Protein AF-B4FP63-F1 (afdb_monomer)

pLDDT: mean 91.91, std 10.59, range [50.41, 98.5]

Structure (mmCIF, N/CA/C/O backbone):
data_AF-B4FP63-F1
#
_entry.id   AF-B4FP63-F1
#
loop_
_atom_site.group_PDB
_atom_site.id
_atom_site.type_symbol
_atom_site.label_atom_id
_atom_site.label_alt_id
_atom_site.label_comp_id
_atom_site.label_asym_id
_atom_site.label_entity_id
_atom_site.label_seq_id
_atom_site.pdbx_PDB_ins_code
_atom_site.Cartn_x
_atom_site.Cartn_y
_atom_site.Cartn_z
_atom_site.occupancy
_atom_site.B_iso_or_equiv
_atom_site.auth_seq_id
_atom_site.auth_comp_id
_atom_site.auth_asym_id
_atom_site.auth_atom_id
_atom_site.pdbx_PDB_model_num
ATOM 1 N N . MET A 1 1 ? 7.362 -8.160 -23.995 1.00 53.78 1 MET A N 1
ATOM 2 C CA . MET A 1 1 ? 6.063 -7.884 -23.344 1.00 53.78 1 MET A CA 1
ATOM 3 C C . MET A 1 1 ? 6.170 -8.340 -21.902 1.00 53.78 1 MET A C 1
ATOM 5 O O . MET A 1 1 ? 6.398 -9.521 -21.686 1.00 53.78 1 MET A O 1
ATOM 9 N N . TYR A 1 2 ? 6.109 -7.427 -20.934 1.00 65.88 2 TYR A N 1
ATOM 10 C CA . TYR A 1 2 ? 6.047 -7.814 -19.523 1.00 65.88 2 TYR A CA 1
ATOM 11 C C . TYR A 1 2 ? 4.627 -8.307 -19.221 1.00 65.88 2 TYR A C 1
ATOM 13 O O . TYR A 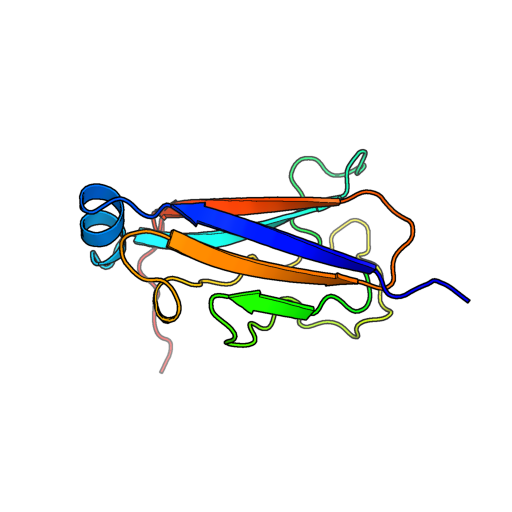1 2 ? 3.662 -7.673 -19.645 1.00 65.88 2 TYR A O 1
ATOM 21 N N . GLN A 1 3 ? 4.492 -9.450 -18.550 1.00 82.06 3 GLN A N 1
ATOM 22 C CA . GLN A 1 3 ? 3.185 -9.983 -18.166 1.00 82.06 3 GLN A CA 1
ATOM 23 C C . GLN A 1 3 ? 2.616 -9.186 -16.988 1.00 82.06 3 GLN A C 1
ATOM 25 O O . GLN A 1 3 ? 3.331 -8.888 -16.029 1.00 82.06 3 GLN A O 1
ATOM 30 N N . CYS A 1 4 ? 1.323 -8.863 -17.050 1.00 90.69 4 CYS A N 1
ATOM 31 C CA . CYS A 1 4 ? 0.605 -8.347 -15.892 1.00 90.69 4 CYS A CA 1
ATOM 32 C C . CYS A 1 4 ? 0.499 -9.458 -14.846 1.00 90.69 4 CYS A C 1
ATOM 34 O O . CYS A 1 4 ? -0.034 -10.531 -15.126 1.00 90.69 4 CYS A O 1
ATOM 36 N N . THR A 1 5 ? 1.044 -9.212 -13.657 1.00 93.75 5 THR A N 1
ATOM 37 C CA . THR A 1 5 ? 0.991 -10.146 -12.530 1.00 93.75 5 THR A CA 1
ATOM 38 C C . THR A 1 5 ? 0.078 -9.574 -11.461 1.00 93.75 5 THR A C 1
ATOM 40 O O . THR A 1 5 ? 0.206 -8.400 -11.116 1.00 93.75 5 THR A O 1
ATOM 43 N N . VAL A 1 6 ? -0.801 -10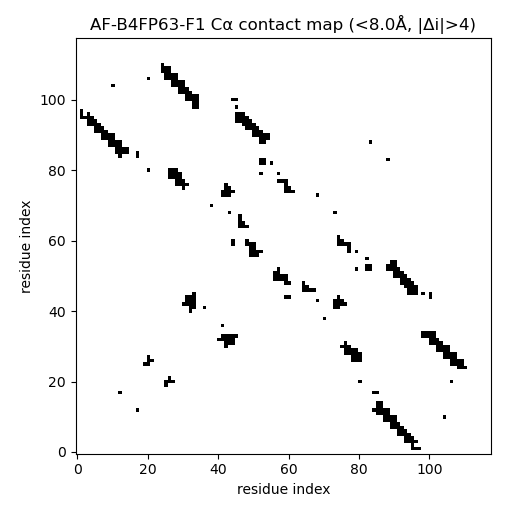.406 -10.905 1.00 96.06 6 VAL A N 1
ATOM 44 C CA . VAL A 1 6 ? -1.684 -10.029 -9.797 1.00 96.06 6 VAL A CA 1
ATOM 45 C C . VAL A 1 6 ? -1.358 -10.888 -8.585 1.00 96.06 6 VAL A C 1
ATOM 47 O O . VAL A 1 6 ? -1.282 -12.111 -8.684 1.00 96.06 6 VAL A O 1
ATOM 50 N N . VAL A 1 7 ? -1.161 -10.244 -7.438 1.00 95.94 7 VAL A N 1
ATOM 51 C CA . VAL A 1 7 ? -0.988 -10.917 -6.148 1.00 95.94 7 VAL A CA 1
ATOM 52 C C . VAL A 1 7 ? -2.221 -10.653 -5.301 1.00 95.94 7 VAL A C 1
ATOM 54 O O . VAL A 1 7 ? -2.637 -9.504 -5.161 1.00 95.94 7 VAL A O 1
ATOM 57 N N . HIS A 1 8 ? -2.784 -11.710 -4.719 1.00 97.12 8 HIS A N 1
ATOM 58 C CA . HIS A 1 8 ? -3.908 -11.639 -3.789 1.00 97.12 8 HIS A CA 1
ATOM 59 C C . HIS A 1 8 ? -3.449 -12.061 -2.401 1.00 97.12 8 HIS A C 1
ATOM 61 O O . HIS A 1 8 ? -2.752 -13.062 -2.256 1.00 97.12 8 HIS A O 1
ATOM 67 N N . GLN A 1 9 ? -3.870 -11.317 -1.386 1.00 97.25 9 GLN A N 1
ATOM 68 C CA . GLN A 1 9 ? -3.573 -11.618 0.005 1.00 97.25 9 GLN A CA 1
ATOM 69 C C . GLN A 1 9 ? -4.752 -11.212 0.893 1.00 97.25 9 GLN A C 1
ATOM 71 O O . GLN A 1 9 ? -5.670 -10.498 0.480 1.00 97.25 9 GLN A O 1
ATOM 76 N N . THR A 1 10 ? -4.727 -11.666 2.139 1.00 98.06 10 THR A N 1
ATOM 77 C CA . THR A 1 10 ? -5.626 -11.188 3.187 1.00 98.06 10 THR A CA 1
ATOM 78 C C . THR A 1 10 ? -4.842 -10.639 4.363 1.00 98.06 10 THR A C 1
ATOM 80 O O . THR A 1 10 ? -3.772 -11.159 4.685 1.00 98.06 10 THR A O 1
ATOM 83 N N . PHE A 1 11 ? -5.412 -9.651 5.045 1.00 97.62 11 PHE A N 1
ATOM 84 C CA . PHE A 1 11 ? -4.949 -9.206 6.355 1.00 97.62 11 PHE A CA 1
ATOM 85 C C . PHE A 1 11 ? -6.105 -9.232 7.357 1.00 97.62 11 PHE A C 1
ATOM 87 O O . PHE A 1 11 ? -7.269 -9.050 6.990 1.00 97.62 11 PHE A O 1
ATOM 94 N N . GLN A 1 12 ? -5.776 -9.495 8.618 1.00 97.62 12 GLN A N 1
ATOM 95 C CA . GLN A 1 12 ? -6.724 -9.469 9.726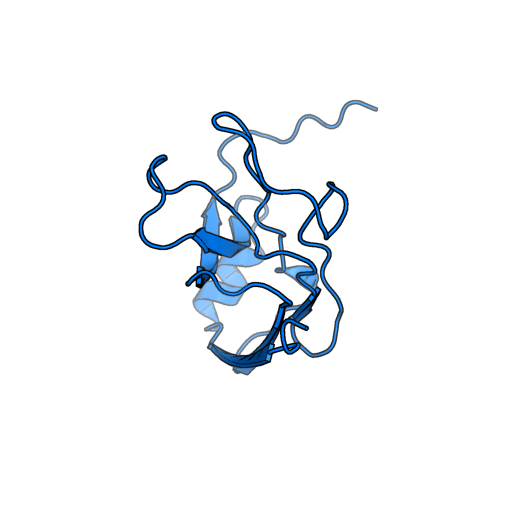 1.00 97.62 12 GLN A CA 1
ATOM 96 C C . GLN A 1 12 ? -6.626 -8.120 10.422 1.00 97.62 12 GLN A C 1
ATOM 98 O O . GLN A 1 12 ? -5.524 -7.679 10.741 1.00 97.62 12 GLN A O 1
ATOM 103 N N . LEU A 1 13 ? -7.767 -7.486 10.669 1.00 97.56 13 LEU A N 1
ATOM 104 C CA . LEU A 1 13 ? -7.849 -6.318 11.535 1.00 97.56 13 LEU A CA 1
ATOM 105 C C . LEU A 1 13 ? -8.595 -6.731 12.801 1.00 97.56 13 LEU A C 1
ATOM 107 O O . LEU A 1 13 ? -9.798 -6.991 12.751 1.00 97.56 13 LEU A O 1
ATOM 111 N N . SER A 1 14 ? -7.880 -6.845 13.921 1.00 97.88 14 SER A N 1
ATOM 112 C CA . SER A 1 14 ? -8.513 -7.197 15.192 1.00 97.88 14 SER A CA 1
ATOM 113 C C . SER A 1 14 ? -9.483 -6.099 15.640 1.00 97.88 14 SER A C 1
ATOM 115 O O . SER A 1 14 ? -9.407 -4.958 15.179 1.00 97.88 14 SER A O 1
ATOM 117 N N . ARG A 1 15 ? -10.379 -6.417 16.577 1.00 97.19 15 ARG A N 1
ATOM 118 C CA . ARG A 1 15 ? -11.256 -5.415 17.193 1.00 97.19 15 ARG A CA 1
ATOM 119 C C . ARG A 1 15 ? -10.464 -4.271 17.839 1.00 97.19 15 ARG A C 1
ATOM 121 O O . ARG A 1 15 ? -10.774 -3.109 17.608 1.00 97.19 15 ARG A O 1
ATOM 128 N N . ALA A 1 16 ? -9.405 -4.591 18.584 1.00 97.25 16 ALA A N 1
ATOM 129 C CA . ALA A 1 16 ? -8.556 -3.596 19.244 1.00 97.25 16 ALA A CA 1
ATOM 130 C C . ALA A 1 16 ? -7.825 -2.691 18.234 1.00 97.25 16 ALA A C 1
ATOM 132 O O . ALA A 1 16 ? -7.743 -1.474 18.420 1.00 97.25 16 ALA A O 1
ATOM 133 N N . ASP A 1 17 ? -7.348 -3.263 17.125 1.00 96.81 17 ASP A N 1
ATOM 134 C CA . ASP A 1 17 ? -6.745 -2.491 16.036 1.00 96.81 17 ASP A CA 1
ATOM 135 C C . ASP A 1 17 ? -7.784 -1.610 15.343 1.00 96.81 17 ASP A C 1
ATOM 137 O O . ASP A 1 17 ? -7.506 -0.453 15.026 1.00 96.81 17 ASP A O 1
ATOM 141 N N . ARG A 1 18 ? -9.000 -2.135 15.139 1.00 95.00 18 ARG A N 1
ATOM 142 C CA . ARG A 1 18 ? -10.111 -1.389 14.544 1.00 95.00 18 ARG A CA 1
ATOM 143 C C . ARG A 1 18 ? -10.484 -0.180 15.395 1.00 95.00 18 ARG A C 1
ATOM 145 O O . ARG A 1 18 ? -10.643 0.904 14.837 1.00 95.00 18 ARG A O 1
ATOM 152 N N . GLU A 1 19 ? -10.598 -0.366 16.705 1.00 94.94 19 GLU A N 1
ATOM 153 C CA . GLU A 1 19 ? -10.852 0.702 17.678 1.00 94.94 19 GLU A CA 1
ATOM 154 C C . GLU A 1 19 ? -9.688 1.709 17.714 1.00 94.94 19 GLU A C 1
ATOM 156 O O . GLU A 1 19 ? -9.914 2.915 17.804 1.00 94.94 19 GLU A O 1
ATOM 161 N N . THR A 1 20 ? -8.441 1.249 17.564 1.00 95.00 20 THR A N 1
ATOM 162 C CA . THR A 1 20 ? -7.263 2.128 17.463 1.00 95.00 20 THR A CA 1
ATOM 163 C C . THR A 1 20 ? -7.335 3.038 16.239 1.00 95.00 20 THR A C 1
ATOM 165 O O . THR A 1 20 ? -7.225 4.254 16.383 1.00 95.00 20 THR A O 1
ATOM 168 N N . VAL A 1 21 ? -7.578 2.488 15.044 1.00 93.94 21 VAL A N 1
ATOM 169 C CA . VAL A 1 21 ? -7.646 3.275 13.793 1.00 93.94 21 VAL A CA 1
ATOM 170 C C . VAL A 1 21 ? -8.938 4.088 13.639 1.00 93.94 21 VAL A C 1
ATOM 172 O O . VAL A 1 21 ? -9.090 4.818 12.664 1.00 93.94 21 VAL A O 1
ATOM 175 N N . GLN A 1 22 ? -9.901 3.956 14.558 1.00 89.50 22 GLN A N 1
ATOM 176 C CA . GLN A 1 22 ? -11.047 4.872 14.650 1.00 89.50 22 GLN A CA 1
ATOM 177 C C . GLN A 1 22 ? -10.681 6.193 15.333 1.00 89.50 22 GLN A C 1
ATOM 179 O O . GLN A 1 22 ? -11.394 7.184 15.166 1.00 89.50 22 GLN A O 1
ATOM 184 N N . ARG A 1 23 ? -9.585 6.223 16.097 1.00 90.38 23 ARG A N 1
ATOM 185 C CA . ARG A 1 23 ? -9.099 7.453 16.716 1.00 90.38 23 ARG A CA 1
ATOM 186 C C . ARG A 1 23 ? -8.444 8.334 15.661 1.00 90.38 23 ARG A C 1
ATOM 188 O O . ARG A 1 23 ? -7.766 7.843 14.762 1.00 90.38 23 ARG A O 1
ATOM 195 N N . GLN A 1 24 ? -8.615 9.647 15.785 1.00 85.50 24 GLN A N 1
ATOM 196 C CA . GLN A 1 24 ? -8.143 10.594 14.773 1.00 85.50 24 GLN A CA 1
ATOM 197 C C . GLN A 1 24 ? -6.616 10.642 14.645 1.00 85.50 24 GLN A C 1
ATOM 199 O O . GLN A 1 24 ? -6.113 11.177 13.658 1.00 85.50 24 GLN A O 1
ATOM 204 N N . GLU A 1 25 ? -5.869 10.105 15.610 1.00 89.94 25 GLU A N 1
ATOM 205 C CA . GLU A 1 25 ? -4.409 10.086 15.568 1.00 89.94 25 GLU A CA 1
ATOM 206 C C . GLU A 1 25 ? -3.842 8.886 14.813 1.00 89.94 25 GLU A C 1
ATOM 208 O O . GLU A 1 25 ? -2.626 8.825 14.652 1.00 89.94 25 GLU A O 1
ATOM 213 N N . TYR A 1 26 ? -4.664 7.933 14.372 1.00 93.25 26 TYR A N 1
ATOM 214 C CA . TYR A 1 26 ? -4.182 6.709 13.741 1.00 93.25 26 TYR A CA 1
ATOM 215 C C . TYR A 1 26 ? -4.842 6.460 12.394 1.00 93.25 26 TYR A C 1
ATOM 217 O O . TYR A 1 26 ? -6.031 6.693 12.206 1.00 93.25 26 TYR A O 1
ATOM 225 N N . ASP A 1 27 ? -4.061 5.912 11.471 1.00 93.81 27 ASP A N 1
ATOM 226 C CA . ASP A 1 27 ? -4.554 5.429 10.190 1.00 93.81 27 ASP A CA 1
ATOM 227 C C . ASP A 1 27 ? -4.048 4.025 9.900 1.00 93.81 27 ASP A C 1
ATOM 229 O O . ASP A 1 27 ? -2.974 3.615 10.344 1.00 93.81 27 ASP A O 1
ATOM 233 N N . LEU A 1 28 ? -4.799 3.309 9.072 1.00 96.94 28 LEU A N 1
ATOM 234 C CA . LEU A 1 28 ? -4.339 2.102 8.416 1.00 96.94 28 LEU A CA 1
ATOM 235 C C . LEU A 1 28 ? -3.738 2.483 7.058 1.00 96.94 28 LEU A C 1
ATOM 237 O O . LEU A 1 28 ? -4.438 3.014 6.195 1.00 96.94 28 LEU A O 1
ATOM 241 N N . GLN A 1 29 ? -2.450 2.213 6.861 1.00 97.19 29 GLN A N 1
ATOM 242 C CA . GLN A 1 29 ? -1.705 2.568 5.655 1.00 97.19 29 GLN A CA 1
ATOM 243 C C . GLN A 1 29 ? -1.198 1.317 4.939 1.00 97.19 29 GLN A C 1
ATOM 245 O O . GLN A 1 29 ? -0.629 0.418 5.567 1.00 97.19 29 GLN A O 1
ATOM 250 N N . VAL A 1 30 ? -1.332 1.295 3.614 1.00 97.69 30 VAL A N 1
ATOM 251 C CA . VAL A 1 30 ? -0.631 0.317 2.774 1.00 97.69 30 VAL A CA 1
ATOM 252 C C . VAL A 1 30 ? 0.714 0.895 2.359 1.00 97.69 30 VAL A C 1
ATOM 254 O O . VAL A 1 30 ? 0.817 2.067 1.997 1.00 97.69 30 VAL A O 1
ATOM 257 N N . TRP A 1 31 ? 1.752 0.074 2.415 1.00 96.94 31 TRP A N 1
ATOM 258 C CA . TRP A 1 31 ? 3.098 0.440 1.998 1.00 96.94 31 TRP A CA 1
ATOM 259 C C . TRP A 1 31 ? 3.616 -0.547 0.962 1.00 96.94 31 TRP A C 1
ATOM 261 O O . TRP A 1 31 ? 3.228 -1.713 0.959 1.00 96.94 31 TRP A O 1
ATOM 271 N N . CYS A 1 32 ? 4.509 -0.074 0.100 1.00 97.12 32 CYS A N 1
ATOM 272 C CA . CYS A 1 32 ? 5.205 -0.883 -0.887 1.00 97.12 32 CYS A CA 1
ATOM 273 C C . CYS A 1 32 ? 6.648 -0.390 -1.005 1.00 97.12 32 CYS A C 1
ATOM 275 O O . CYS A 1 32 ? 6.890 0.817 -1.032 1.00 97.12 32 CYS A O 1
ATOM 277 N N . ILE A 1 33 ? 7.601 -1.315 -1.056 1.00 96.69 33 ILE A N 1
ATOM 278 C CA . ILE A 1 33 ? 9.027 -1.024 -1.218 1.00 96.69 33 ILE A CA 1
ATOM 279 C C . ILE A 1 33 ? 9.619 -1.896 -2.319 1.00 96.69 33 ILE A C 1
ATOM 281 O O . ILE A 1 33 ? 9.236 -3.057 -2.501 1.00 96.69 33 ILE A O 1
ATOM 285 N N . LEU A 1 34 ? 10.599 -1.341 -3.024 1.00 96.19 34 LEU A N 1
ATOM 286 C CA . LEU A 1 34 ? 11.457 -2.094 -3.926 1.00 96.19 34 LEU A CA 1
ATOM 287 C C . LEU A 1 34 ? 12.499 -2.867 -3.099 1.00 96.19 34 LEU A C 1
ATOM 289 O O . LEU A 1 34 ? 13.193 -2.294 -2.259 1.00 96.19 34 LEU A O 1
ATOM 293 N N . ILE A 1 35 ? 12.621 -4.172 -3.333 1.00 95.06 35 ILE A N 1
ATOM 294 C CA . ILE A 1 35 ? 13.681 -4.981 -2.724 1.00 95.06 35 ILE A CA 1
ATOM 295 C C . ILE A 1 35 ? 15.010 -4.657 -3.411 1.00 95.06 35 ILE A C 1
ATOM 297 O O . ILE A 1 35 ? 15.062 -4.518 -4.632 1.00 95.06 35 ILE A O 1
ATOM 301 N N . ASN A 1 36 ? 16.085 -4.556 -2.623 1.00 92.56 36 ASN A N 1
ATOM 302 C CA . ASN A 1 36 ? 17.420 -4.134 -3.071 1.00 92.56 36 ASN A CA 1
ATOM 303 C C . ASN A 1 36 ? 17.463 -2.706 -3.640 1.00 92.56 36 ASN A C 1
ATOM 305 O O . ASN A 1 36 ? 18.274 -2.394 -4.512 1.00 92.56 36 ASN A O 1
ATOM 309 N N . ASP A 1 37 ? 16.586 -1.829 -3.153 1.00 92.44 37 ASP A N 1
ATOM 310 C CA . ASP A 1 37 ? 16.655 -0.410 -3.473 1.00 92.44 37 ASP A CA 1
ATOM 311 C C . ASP A 1 37 ? 17.925 0.228 -2.886 1.00 92.44 37 ASP A C 1
ATOM 313 O O . ASP A 1 37 ? 18.337 -0.074 -1.764 1.00 92.44 37 ASP A O 1
ATOM 317 N N . LYS A 1 38 ? 18.530 1.152 -3.637 1.00 91.12 38 LYS A N 1
ATOM 318 C CA . LYS A 1 38 ? 19.674 1.949 -3.169 1.00 91.12 38 LYS A CA 1
ATOM 319 C C . LYS A 1 38 ? 19.268 2.926 -2.066 1.00 91.12 38 LYS A C 1
ATOM 321 O O . LYS A 1 38 ? 20.113 3.339 -1.277 1.00 91.12 38 LYS A O 1
ATOM 326 N N . VAL A 1 39 ? 17.991 3.309 -2.025 1.00 90.94 39 VAL A N 1
ATOM 327 C CA . VAL A 1 39 ? 17.430 4.171 -0.983 1.00 90.94 39 VAL A CA 1
ATOM 328 C C . VAL A 1 39 ? 16.663 3.300 0.007 1.00 90.94 39 VAL A C 1
ATOM 330 O O . VAL A 1 39 ? 15.616 2.744 -0.322 1.00 90.94 39 VAL A O 1
ATOM 333 N N . GLN A 1 40 ? 17.180 3.181 1.230 1.00 87.00 40 GLN A N 1
ATOM 334 C CA . GLN A 1 40 ? 16.559 2.353 2.265 1.00 87.00 40 GLN A CA 1
ATOM 335 C C . GLN A 1 40 ? 15.147 2.839 2.607 1.00 87.00 40 GLN A C 1
ATOM 337 O O . GLN A 1 40 ? 14.902 4.040 2.724 1.00 87.00 40 GLN A O 1
ATOM 342 N N . PHE A 1 41 ? 14.230 1.883 2.787 1.00 84.00 41 PHE A N 1
ATOM 343 C CA . PHE A 1 41 ? 12.836 2.112 3.194 1.00 84.00 41 PHE A CA 1
ATOM 344 C C . PHE A 1 41 ? 12.070 3.111 2.314 1.00 84.00 41 PHE A C 1
ATOM 346 O O . PHE A 1 41 ? 11.075 3.697 2.748 1.00 84.00 41 PHE A O 1
ATOM 353 N N . ARG A 1 42 ? 12.518 3.312 1.070 1.00 94.12 42 ARG A N 1
ATOM 354 C CA . ARG A 1 42 ? 11.833 4.176 0.119 1.00 94.12 42 ARG A CA 1
ATOM 355 C C . ARG A 1 42 ? 10.494 3.558 -0.255 1.00 94.12 42 ARG A C 1
ATOM 357 O O . ARG A 1 42 ? 10.431 2.455 -0.791 1.00 94.12 42 ARG A O 1
ATOM 364 N N . MET A 1 43 ? 9.432 4.314 -0.005 1.00 95.81 43 MET A N 1
ATOM 365 C CA . MET A 1 43 ? 8.115 3.988 -0.524 1.00 95.81 43 MET A CA 1
ATOM 366 C C . MET A 1 43 ? 8.159 4.055 -2.053 1.00 95.81 43 MET A C 1
ATOM 368 O O . MET A 1 43 ? 8.480 5.101 -2.626 1.00 95.81 43 MET A O 1
ATOM 372 N N . GLN A 1 44 ? 7.884 2.925 -2.696 1.00 97.06 44 GLN A N 1
ATOM 373 C CA . GLN A 1 44 ? 7.939 2.786 -4.142 1.00 97.06 44 GLN A CA 1
ATOM 374 C C . GLN A 1 44 ? 6.989 1.687 -4.619 1.00 97.06 44 GLN A C 1
ATOM 376 O O . GLN A 1 44 ? 7.154 0.508 -4.290 1.00 97.06 44 GLN A O 1
ATOM 381 N N . TRP A 1 45 ? 6.049 2.074 -5.475 1.00 97.69 45 TRP A N 1
ATOM 382 C CA . TRP A 1 45 ? 5.136 1.154 -6.148 1.00 97.69 45 TRP A CA 1
ATOM 383 C C . TRP A 1 45 ? 5.715 0.649 -7.477 1.00 97.69 45 TRP A C 1
ATOM 385 O O . TRP A 1 45 ? 6.479 1.375 -8.131 1.00 97.69 45 TRP A O 1
ATOM 395 N N . PRO A 1 46 ? 5.361 -0.579 -7.901 1.00 97.12 46 PRO A N 1
ATOM 396 C CA . PRO A 1 46 ? 5.731 -1.085 -9.217 1.00 97.12 46 PRO A CA 1
ATOM 397 C C . PRO A 1 46 ? 5.079 -0.275 -10.342 1.00 97.12 46 PRO A C 1
ATOM 399 O O . PRO A 1 46 ? 4.099 0.442 -10.136 1.00 97.12 46 PRO A O 1
ATOM 402 N N . GLN A 1 47 ? 5.613 -0.396 -11.555 1.00 96.56 47 GLN A N 1
ATOM 403 C CA . GLN A 1 47 ? 4.979 0.187 -12.736 1.00 96.56 47 GLN A CA 1
ATOM 404 C C . GLN A 1 47 ? 3.573 -0.390 -12.954 1.00 96.56 47 GLN A C 1
ATOM 406 O O . GLN A 1 47 ? 3.328 -1.584 -12.750 1.00 96.56 47 GLN A O 1
ATOM 411 N N . TYR A 1 48 ? 2.658 0.483 -13.382 1.00 96.12 48 TYR A N 1
ATOM 412 C CA . TYR A 1 48 ? 1.244 0.170 -13.616 1.00 96.12 48 TYR A CA 1
ATOM 413 C C . TYR A 1 48 ? 0.553 -0.498 -12.414 1.00 96.12 48 TYR A C 1
ATOM 415 O O . TYR A 1 48 ? -0.284 -1.376 -12.588 1.00 96.12 48 TYR A O 1
ATOM 423 N N . ALA A 1 49 ? 0.936 -0.112 -11.193 1.00 97.06 49 ALA A N 1
ATOM 424 C CA . ALA A 1 49 ? 0.340 -0.639 -9.976 1.00 97.06 49 ALA A CA 1
ATOM 4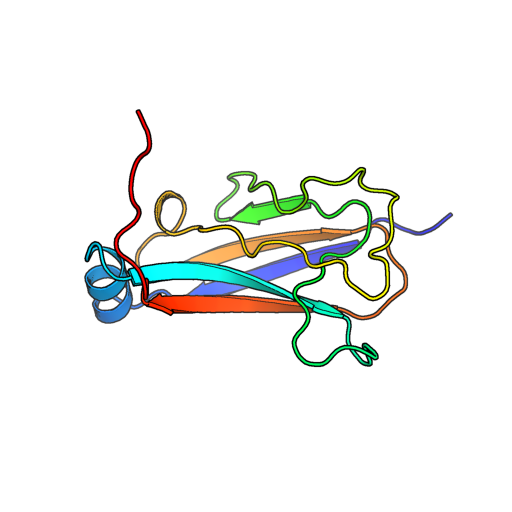25 C C . ALA A 1 49 ? -1.151 -0.291 -9.862 1.00 97.06 49 ALA A C 1
ATOM 427 O O . ALA A 1 49 ? -1.503 0.892 -9.833 1.00 97.06 49 ALA A O 1
ATOM 428 N N . GLU A 1 50 ? -2.000 -1.303 -9.680 1.00 97.00 50 GLU A N 1
ATOM 429 C CA . GLU A 1 50 ? -3.392 -1.114 -9.261 1.00 97.00 50 GLU A CA 1
ATOM 430 C C . GLU A 1 50 ? -3.647 -1.890 -7.972 1.00 97.00 50 GLU A C 1
ATOM 432 O O . GLU A 1 50 ? -3.497 -3.112 -7.908 1.00 97.00 50 GLU A O 1
ATOM 437 N N . LEU A 1 51 ? -4.029 -1.162 -6.926 1.00 98.00 51 LEU A N 1
ATOM 438 C CA . LEU A 1 51 ? -4.350 -1.721 -5.623 1.00 98.00 51 LEU A CA 1
ATOM 439 C C . LEU A 1 51 ? -5.864 -1.797 -5.456 1.00 98.00 51 LEU A C 1
ATOM 441 O O . LEU A 1 51 ? -6.574 -0.831 -5.736 1.00 98.00 51 LEU A O 1
ATOM 445 N N . GLN A 1 52 ? -6.349 -2.913 -4.924 1.00 98.25 52 GLN A N 1
ATOM 446 C CA . GLN A 1 52 ? -7.717 -3.030 -4.436 1.00 98.25 52 GLN A CA 1
ATOM 447 C C . GLN A 1 52 ? -7.720 -3.529 -2.996 1.00 98.25 52 GLN A C 1
ATOM 449 O O . GLN A 1 52 ? -6.980 -4.451 -2.650 1.00 98.25 52 GLN A O 1
ATOM 454 N N . VAL A 1 53 ? -8.589 -2.950 -2.172 1.00 98.31 53 VAL A N 1
ATOM 455 C CA . VAL A 1 53 ? -8.869 -3.409 -0.807 1.00 98.31 53 VAL A CA 1
ATOM 456 C C . VAL A 1 53 ? -10.360 -3.683 -0.707 1.00 98.31 53 VAL A C 1
ATOM 458 O O . VAL A 1 53 ? -11.171 -2.805 -0.976 1.00 98.31 53 VAL A O 1
ATOM 461 N N . ASN A 1 54 ? -10.733 -4.918 -0.370 1.00 97.88 54 ASN A N 1
ATOM 462 C CA . ASN A 1 54 ? -12.127 -5.374 -0.335 1.00 97.88 54 ASN A CA 1
ATOM 463 C C . ASN A 1 54 ? -12.908 -5.091 -1.639 1.00 97.88 54 ASN A C 1
ATOM 465 O O . ASN A 1 54 ? -14.108 -4.839 -1.604 1.00 97.88 54 ASN A O 1
ATOM 469 N N . GLY A 1 55 ? -12.224 -5.134 -2.788 1.00 96.69 55 GLY A N 1
ATOM 470 C CA . GLY A 1 55 ? -12.795 -4.819 -4.105 1.00 96.69 55 GLY A CA 1
ATOM 471 C C . GLY A 1 55 ? -12.898 -3.321 -4.417 1.00 96.69 55 GLY A C 1
ATOM 472 O O . GLY A 1 55 ? -13.315 -2.961 -5.512 1.00 96.69 55 GLY A O 1
ATOM 473 N N . ILE A 1 56 ? -12.502 -2.445 -3.489 1.00 98.12 56 ILE A N 1
ATOM 474 C CA . ILE A 1 56 ? -12.476 -0.994 -3.691 1.00 98.12 56 ILE A CA 1
ATOM 475 C C . ILE A 1 56 ? -11.104 -0.605 -4.262 1.00 98.12 56 ILE A C 1
ATOM 477 O O . ILE A 1 56 ? -10.089 -0.902 -3.620 1.00 98.12 56 ILE A O 1
ATOM 481 N N . PRO A 1 57 ? -11.036 0.053 -5.435 1.00 97.44 57 PRO A N 1
ATOM 482 C CA . PRO A 1 57 ? -9.775 0.518 -6.000 1.00 97.44 57 PRO A CA 1
ATOM 483 C C . PRO A 1 57 ? -9.179 1.650 -5.156 1.00 97.44 57 PRO A C 1
ATOM 485 O O . PRO A 1 57 ? -9.872 2.587 -4.762 1.00 97.44 57 PRO A O 1
ATOM 488 N N . VAL A 1 58 ? -7.873 1.575 -4.902 1.00 97.38 58 VAL A N 1
ATOM 489 C CA . VAL A 1 58 ? -7.116 2.560 -4.122 1.00 97.38 58 VAL A CA 1
ATOM 490 C C . VAL A 1 58 ? -5.979 3.092 -4.986 1.00 97.38 58 VAL A C 1
ATOM 492 O O . VAL A 1 58 ? -5.138 2.333 -5.467 1.00 97.38 58 VAL A O 1
ATOM 495 N N . ARG A 1 59 ? -5.933 4.410 -5.194 1.00 95.44 59 ARG A N 1
ATOM 496 C CA . ARG A 1 59 ? -4.860 5.041 -5.971 1.00 95.44 59 ARG A CA 1
ATOM 497 C C . ARG A 1 59 ? -3.556 5.018 -5.175 1.00 95.44 59 ARG A C 1
ATOM 499 O O . ARG A 1 59 ? -3.522 5.497 -4.047 1.00 95.44 59 ARG A O 1
ATOM 506 N N . VAL A 1 60 ? -2.485 4.515 -5.790 1.00 95.19 60 VAL A N 1
ATOM 507 C CA . VAL A 1 60 ? -1.174 4.361 -5.129 1.00 95.19 60 VAL A CA 1
ATOM 508 C C . VAL A 1 60 ? -0.053 5.203 -5.742 1.00 95.19 60 VAL A C 1
ATOM 510 O O . VAL A 1 60 ? 1.003 5.358 -5.141 1.00 95.19 60 VAL A O 1
ATOM 513 N N . MET A 1 61 ? -0.273 5.776 -6.929 1.00 93.44 61 MET A N 1
ATOM 514 C CA . MET A 1 61 ? 0.713 6.603 -7.631 1.00 93.44 61 MET A CA 1
ATOM 515 C C . MET A 1 61 ? 0.082 7.891 -8.156 1.00 93.44 61 MET A C 1
ATOM 517 O O . MET A 1 61 ? -1.042 7.895 -8.673 1.00 93.44 61 MET A O 1
ATOM 521 N N . THR A 1 62 ? 0.835 8.985 -8.070 1.00 91.56 62 THR A N 1
ATOM 522 C CA . THR A 1 62 ? 0.507 10.270 -8.705 1.00 91.56 62 THR A CA 1
ATOM 523 C C . THR A 1 62 ? 1.190 10.443 -10.059 1.00 91.56 62 THR A C 1
ATOM 525 O O . THR A 1 62 ? 0.640 11.104 -10.938 1.00 91.56 62 THR A O 1
ATOM 528 N N . ARG A 1 63 ? 2.348 9.801 -10.245 1.00 94.44 63 ARG A N 1
ATOM 529 C CA . ARG A 1 63 ? 3.101 9.765 -11.504 1.00 94.44 63 ARG A CA 1
ATOM 530 C C . ARG A 1 63 ? 2.449 8.838 -12.551 1.00 94.44 63 ARG A C 1
ATOM 532 O O . ARG A 1 63 ? 1.739 7.905 -12.168 1.00 94.44 63 ARG A O 1
ATOM 539 N N . PRO A 1 64 ? 2.722 9.035 -13.856 1.00 95.38 64 PRO A N 1
ATOM 540 C CA . PRO A 1 64 ? 2.382 8.078 -14.907 1.00 95.38 64 PRO A CA 1
ATOM 541 C C . PRO A 1 64 ? 2.836 6.651 -14.574 1.00 95.38 64 PRO A C 1
ATOM 543 O O . PRO A 1 64 ? 3.951 6.449 -14.097 1.00 95.38 64 PRO A O 1
ATOM 546 N N . GLY A 1 65 ? 2.004 5.649 -14.876 1.00 93.62 65 GLY A N 1
ATOM 547 C CA . GLY A 1 65 ? 2.259 4.253 -14.489 1.00 93.62 65 GLY A CA 1
ATOM 548 C C . GLY A 1 65 ? 3.547 3.650 -15.062 1.00 93.62 65 GLY A C 1
ATOM 549 O O . GLY A 1 65 ? 4.123 2.757 -14.449 1.00 93.62 65 GLY A O 1
ATOM 550 N N . SER A 1 66 ? 4.035 4.167 -16.191 1.00 94.25 66 SER A N 1
ATOM 551 C CA . SER A 1 66 ? 5.310 3.773 -16.798 1.00 94.25 66 SER A CA 1
ATOM 552 C C . SER A 1 66 ? 6.531 4.447 -16.164 1.00 94.25 66 SER A C 1
ATOM 554 O O . SER A 1 66 ? 7.657 4.011 -16.398 1.00 94.25 66 SER A O 1
ATOM 556 N N . GLN A 1 67 ? 6.358 5.507 -15.375 1.00 95.56 67 GLN A N 1
ATOM 557 C CA . GLN A 1 67 ? 7.475 6.295 -14.870 1.00 95.56 67 GLN A CA 1
ATOM 558 C C . GLN A 1 67 ? 8.161 5.603 -13.684 1.00 95.56 67 GLN A C 1
ATOM 560 O O . GLN A 1 67 ? 7.531 5.216 -12.697 1.00 95.56 67 GLN A O 1
ATOM 565 N N . LEU A 1 68 ? 9.489 5.498 -13.750 1.00 93.88 68 LEU A N 1
ATOM 566 C CA . LEU A 1 68 ? 10.322 5.073 -12.626 1.00 93.88 68 LEU A CA 1
ATOM 567 C C . LEU A 1 68 ? 10.608 6.248 -11.684 1.00 93.88 68 LEU A C 1
ATOM 569 O O . LEU A 1 68 ? 10.733 7.390 -12.126 1.00 93.88 68 LEU A O 1
ATOM 573 N N . LEU A 1 69 ? 10.756 5.971 -10.386 1.00 93.81 69 LEU A N 1
ATOM 574 C CA . LEU A 1 69 ? 11.237 6.978 -9.444 1.00 93.81 69 LEU A CA 1
ATOM 575 C C . LEU A 1 69 ? 12.710 7.298 -9.716 1.00 93.81 69 LEU A C 1
ATOM 577 O O . LEU A 1 69 ? 13.545 6.399 -9.822 1.00 93.81 69 LEU A O 1
ATOM 581 N N . GLY A 1 70 ? 13.030 8.591 -9.781 1.00 91.62 70 GLY A N 1
ATOM 582 C CA . GLY A 1 70 ? 14.410 9.066 -9.701 1.00 91.62 70 GLY A CA 1
ATOM 583 C C . GLY A 1 70 ? 14.992 8.877 -8.295 1.00 91.62 70 GLY A C 1
ATOM 584 O O . GLY A 1 70 ? 14.286 8.489 -7.365 1.00 91.62 70 GLY A O 1
ATOM 585 N N . ILE A 1 71 ? 16.276 9.197 -8.118 1.00 88.12 71 ILE A N 1
ATOM 586 C CA . ILE A 1 71 ? 17.022 8.980 -6.859 1.00 88.12 71 ILE A CA 1
ATOM 587 C C . ILE A 1 71 ? 16.323 9.621 -5.646 1.00 88.12 71 ILE A C 1
ATOM 589 O O . ILE A 1 71 ? 16.248 9.006 -4.587 1.00 88.12 71 ILE A O 1
ATOM 593 N N . ASN A 1 72 ? 15.742 10.810 -5.822 1.00 90.50 72 ASN A N 1
ATOM 594 C CA . ASN A 1 72 ? 15.055 11.549 -4.757 1.00 90.50 72 ASN A CA 1
ATOM 595 C C . ASN A 1 72 ? 13.532 11.339 -4.735 1.00 90.50 72 ASN A C 1
ATOM 597 O O . ASN A 1 72 ? 12.852 11.884 -3.868 1.00 90.50 72 ASN A O 1
ATOM 601 N N . GLY A 1 73 ? 12.983 10.593 -5.697 1.00 92.25 73 GLY A N 1
ATOM 602 C CA . GLY A 1 73 ? 11.546 10.355 -5.783 1.00 92.25 73 GLY A CA 1
ATOM 603 C C . GLY A 1 73 ? 11.073 9.438 -4.662 1.00 92.25 73 GLY A C 1
ATOM 604 O O . GLY A 1 73 ? 11.797 8.530 -4.264 1.00 92.25 73 GLY A O 1
ATOM 605 N N . ARG A 1 74 ? 9.860 9.661 -4.165 1.00 93.69 74 ARG A N 1
ATOM 606 C CA . ARG A 1 74 ? 9.166 8.801 -3.202 1.00 93.69 74 ARG A CA 1
ATOM 607 C C . ARG A 1 74 ? 7.705 8.753 -3.608 1.00 93.69 74 ARG A C 1
ATOM 609 O O . ARG A 1 74 ? 7.171 9.772 -4.040 1.00 93.69 74 ARG A O 1
ATOM 616 N N . ASP A 1 75 ? 7.095 7.590 -3.468 1.00 95.75 75 ASP A N 1
ATOM 617 C CA . ASP A 1 75 ? 5.646 7.482 -3.549 1.00 95.75 75 ASP A CA 1
ATOM 618 C C . ASP A 1 75 ? 5.004 7.634 -2.179 1.00 95.75 75 ASP A C 1
ATOM 620 O O . ASP A 1 75 ? 5.667 7.523 -1.148 1.00 95.75 75 ASP A O 1
ATOM 624 N N . ASP A 1 76 ? 3.691 7.819 -2.176 1.00 92.19 76 ASP A N 1
ATOM 625 C CA . ASP A 1 76 ? 2.904 7.805 -0.956 1.00 92.19 76 ASP A CA 1
ATOM 626 C C . ASP A 1 76 ? 2.400 6.392 -0.631 1.00 92.19 76 ASP A C 1
ATOM 628 O O . ASP A 1 76 ? 2.213 5.536 -1.501 1.00 92.19 76 ASP A O 1
ATOM 632 N N . GLY A 1 77 ? 2.169 6.147 0.658 1.00 93.75 77 GLY A N 1
ATOM 633 C CA . GLY A 1 77 ? 1.406 4.993 1.123 1.00 93.75 77 GLY A CA 1
ATOM 634 C C . GLY A 1 77 ? -0.055 5.404 1.318 1.00 93.75 77 GLY A C 1
ATOM 635 O O . GLY A 1 77 ? -0.307 6.230 2.202 1.00 93.75 77 GLY A O 1
ATOM 636 N N . PRO A 1 78 ? -1.016 4.880 0.538 1.00 95.44 78 PRO A N 1
ATOM 637 C CA . PRO A 1 78 ? -2.410 5.279 0.653 1.00 95.44 78 PRO A CA 1
ATOM 638 C C . PRO A 1 78 ? -3.003 4.823 1.986 1.00 95.44 78 PRO A C 1
ATOM 640 O O . PRO A 1 78 ? -2.686 3.747 2.509 1.00 95.44 78 PRO A O 1
ATOM 643 N N . LEU A 1 79 ? -3.906 5.644 2.513 1.00 95.56 79 LEU A N 1
ATOM 644 C CA . LEU A 1 79 ? -4.697 5.308 3.687 1.00 95.56 79 LEU A CA 1
ATOM 645 C C . LEU A 1 79 ? -5.898 4.462 3.259 1.00 95.56 79 LEU A C 1
ATOM 647 O O . LEU A 1 79 ? -6.605 4.804 2.313 1.00 95.56 79 LEU A O 1
ATOM 651 N N . VAL A 1 80 ? -6.125 3.356 3.961 1.00 96.69 80 VAL A N 1
ATOM 652 C CA . VAL A 1 80 ? -7.171 2.365 3.653 1.00 96.69 80 VAL A CA 1
ATOM 653 C C . VAL A 1 80 ? -8.112 2.127 4.833 1.00 96.69 80 VAL A C 1
ATOM 655 O O . VAL A 1 80 ? -8.892 1.176 4.837 1.00 96.69 80 VAL A O 1
ATOM 658 N N . THR A 1 81 ? -8.067 3.005 5.840 1.00 95.38 81 THR A N 1
ATOM 659 C CA . THR A 1 81 ? -8.920 2.946 7.035 1.00 95.38 81 THR A CA 1
ATOM 660 C C . THR A 1 81 ? -10.408 2.868 6.679 1.00 95.38 81 THR A C 1
ATOM 662 O O . THR A 1 81 ? -11.148 2.107 7.295 1.00 95.38 81 THR A O 1
ATOM 665 N N . THR A 1 82 ? -10.854 3.628 5.674 1.00 93.69 82 THR A N 1
ATOM 666 C CA . THR A 1 82 ? -12.272 3.738 5.290 1.00 93.69 82 THR A CA 1
ATOM 667 C C . THR A 1 82 ? -12.783 2.558 4.464 1.00 93.69 82 THR A C 1
ATOM 669 O O . THR A 1 82 ? -13.980 2.289 4.479 1.00 93.69 82 THR A O 1
ATOM 672 N N . CYS A 1 83 ? -11.900 1.831 3.773 1.00 95.12 83 CY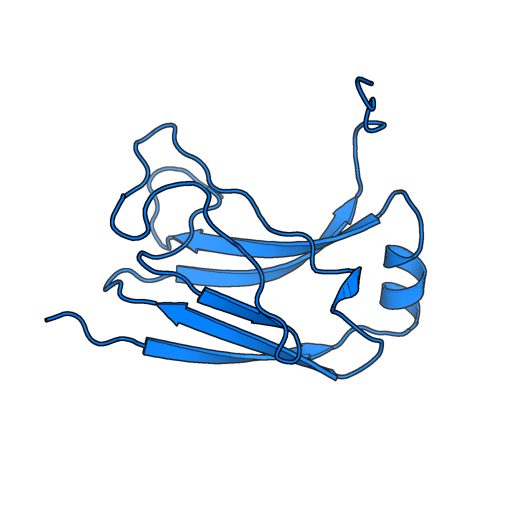S A N 1
ATOM 673 C CA . CYS A 1 83 ? -12.249 0.648 2.980 1.00 95.12 83 CYS A CA 1
ATOM 674 C C . CYS A 1 83 ? -11.915 -0.680 3.684 1.00 95.12 83 CYS A C 1
ATOM 676 O O . CYS A 1 83 ? -12.074 -1.747 3.089 1.00 95.12 83 CYS A O 1
ATOM 678 N N . SER A 1 84 ? -11.491 -0.627 4.951 1.00 96.94 84 SER A N 1
ATOM 679 C CA . SER A 1 84 ? -11.169 -1.795 5.778 1.00 96.94 84 SER A CA 1
ATOM 680 C C . SER A 1 84 ? -12.203 -2.008 6.888 1.00 96.94 84 SER A C 1
ATOM 682 O O . SER A 1 84 ? -12.810 -1.065 7.394 1.00 96.94 84 SER A O 1
ATOM 684 N N . ARG A 1 85 ? -12.396 -3.265 7.291 1.00 96.56 85 ARG A N 1
ATOM 685 C CA . ARG A 1 85 ? -13.348 -3.690 8.330 1.00 96.56 85 ARG A CA 1
ATOM 686 C C . ARG A 1 85 ? -12.671 -4.551 9.391 1.00 96.56 85 ARG A C 1
ATOM 688 O O . ARG A 1 85 ? -11.592 -5.077 9.153 1.00 96.56 85 ARG A O 1
ATOM 695 N N . GLU A 1 86 ? -13.307 -4.704 10.547 1.00 97.44 86 GLU A N 1
ATOM 696 C CA . GLU A 1 86 ? -12.899 -5.716 11.527 1.00 97.44 86 GLU A CA 1
ATOM 697 C C . GLU A 1 86 ? -12.937 -7.123 10.897 1.00 97.44 86 GLU A C 1
ATOM 699 O O . GLU A 1 86 ? -13.805 -7.423 10.070 1.00 97.44 86 GLU A O 1
ATOM 704 N N . GLY A 1 87 ? -11.981 -7.975 11.265 1.00 98.00 87 GLY A N 1
ATOM 705 C CA . GLY A 1 87 ? -11.816 -9.323 10.729 1.00 98.00 87 GLY A CA 1
ATOM 706 C C . GLY A 1 87 ? -11.033 -9.360 9.413 1.00 98.00 87 GLY A C 1
ATOM 707 O O . GLY A 1 87 ? -10.076 -8.607 9.211 1.00 98.00 87 GLY A O 1
ATOM 708 N N . ILE A 1 88 ? -11.423 -10.275 8.518 1.00 98.38 88 ILE A N 1
ATOM 709 C CA . ILE A 1 88 ? -10.677 -10.558 7.285 1.00 98.38 88 ILE A CA 1
ATOM 710 C C . ILE A 1 88 ? -10.943 -9.484 6.227 1.00 98.38 88 ILE A C 1
ATOM 712 O O . ILE A 1 88 ? -12.085 -9.281 5.788 1.00 98.38 88 ILE A O 1
ATOM 716 N N . ASN A 1 89 ? -9.863 -8.876 5.743 1.00 98.50 89 ASN A N 1
ATOM 717 C CA . ASN A 1 89 ? -9.851 -7.954 4.615 1.00 98.50 89 ASN A CA 1
ATOM 718 C C . ASN A 1 89 ? -9.065 -8.562 3.457 1.00 98.50 89 ASN A C 1
ATOM 720 O O . ASN A 1 89 ? -8.001 -9.152 3.661 1.00 98.50 89 ASN A O 1
ATOM 724 N N . LYS A 1 90 ? -9.577 -8.408 2.236 1.00 98.38 90 LYS A N 1
ATOM 725 C CA . LYS A 1 90 ? -8.891 -8.833 1.010 1.00 98.38 90 LYS A CA 1
ATOM 726 C C . LYS A 1 90 ? -8.078 -7.670 0.459 1.00 98.38 90 LYS A C 1
ATOM 728 O O . LYS A 1 90 ? -8.570 -6.545 0.434 1.00 98.38 90 LYS A O 1
ATOM 733 N N . ILE A 1 91 ? -6.878 -7.948 -0.026 1.00 98.44 91 ILE A N 1
ATOM 734 C CA . ILE A 1 91 ? -6.029 -6.977 -0.712 1.00 98.44 91 ILE A CA 1
ATOM 735 C C . ILE A 1 91 ? -5.453 -7.618 -1.971 1.00 98.44 91 ILE A C 1
ATOM 737 O O . ILE A 1 91 ? -5.061 -8.786 -1.959 1.00 98.44 91 ILE A O 1
ATOM 741 N N . SER A 1 92 ? -5.417 -6.871 -3.067 1.00 98.00 92 SER A N 1
ATOM 742 C CA . SER A 1 92 ? -4.773 -7.324 -4.296 1.00 98.00 92 SER A CA 1
ATOM 743 C C . SER A 1 92 ? -3.996 -6.214 -4.967 1.00 98.00 92 SER A C 1
ATOM 745 O O . SER A 1 92 ? -4.461 -5.077 -5.005 1.00 98.00 92 SER A O 1
ATOM 747 N N . LEU A 1 93 ? -2.843 -6.568 -5.524 1.00 97.94 93 LEU A N 1
ATOM 748 C CA . LEU A 1 93 ? -1.977 -5.662 -6.265 1.00 97.94 93 LEU A CA 1
ATOM 749 C C . LEU A 1 93 ? -1.699 -6.256 -7.646 1.00 97.94 93 LEU A C 1
ATOM 751 O O . LEU A 1 93 ? -1.081 -7.321 -7.739 1.00 97.94 93 LEU A O 1
ATOM 755 N N . SER A 1 94 ? -2.143 -5.572 -8.700 1.00 97.00 94 SER A N 1
ATOM 756 C CA . SER A 1 94 ? -1.697 -5.840 -10.069 1.00 97.00 94 SER A CA 1
ATOM 757 C C . SER A 1 94 ? -0.454 -5.005 -10.379 1.00 97.00 94 SER A C 1
ATOM 759 O O . SER A 1 94 ? -0.264 -3.921 -9.821 1.00 97.00 94 SER A O 1
ATOM 761 N N . ARG A 1 95 ? 0.438 -5.530 -11.223 1.00 95.81 95 ARG A N 1
ATOM 762 C CA . ARG A 1 95 ? 1.637 -4.817 -11.680 1.00 95.81 95 ARG A CA 1
ATOM 763 C C . ARG A 1 95 ? 2.115 -5.295 -13.041 1.00 95.81 95 ARG A C 1
ATOM 765 O O . ARG A 1 95 ? 1.947 -6.464 -13.391 1.00 95.81 95 ARG A O 1
ATOM 772 N N . VAL A 1 96 ? 2.831 -4.419 -13.741 1.00 96.00 96 VAL A N 1
ATOM 773 C CA . VAL A 1 96 ? 3.602 -4.752 -14.947 1.00 96.00 96 VAL A CA 1
ATOM 774 C C . VAL A 1 96 ? 5.041 -4.290 -14.719 1.00 96.00 96 VAL A C 1
ATOM 7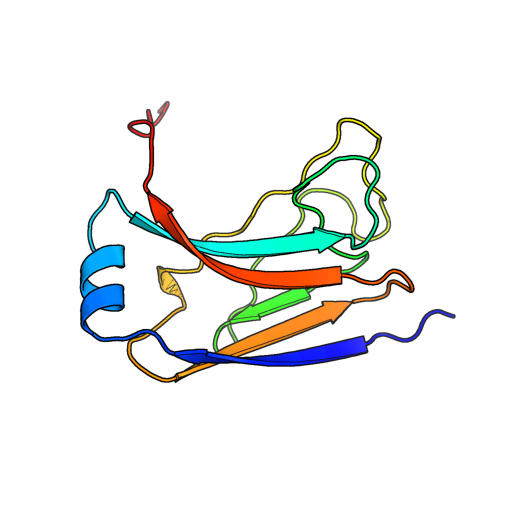76 O O . VAL A 1 96 ? 5.458 -3.236 -15.185 1.00 96.00 96 VAL A O 1
ATOM 779 N N . ASP A 1 97 ? 5.782 -5.062 -13.924 1.00 94.94 97 ASP A N 1
ATOM 780 C CA . ASP A 1 97 ? 7.141 -4.728 -13.488 1.00 94.94 97 ASP A CA 1
ATOM 781 C C . ASP A 1 97 ? 7.917 -6.009 -13.162 1.00 94.94 97 ASP A C 1
ATOM 783 O O . ASP A 1 97 ? 7.408 -6.881 -12.454 1.00 94.94 97 ASP A O 1
ATOM 787 N N . ALA A 1 98 ? 9.140 -6.130 -13.682 1.00 93.81 98 ALA A N 1
ATOM 788 C CA . ALA A 1 98 ? 9.987 -7.307 -13.476 1.00 93.81 98 ALA A CA 1
ATOM 789 C C . ALA A 1 98 ? 10.755 -7.276 -12.145 1.00 93.81 98 ALA A C 1
ATOM 791 O O . ALA A 1 98 ? 11.322 -8.290 -11.736 1.00 93.81 98 ALA A O 1
ATOM 792 N N . ARG A 1 99 ? 10.815 -6.122 -11.472 1.00 94.69 99 ARG A N 1
ATOM 793 C CA . ARG A 1 99 ? 11.546 -5.983 -10.209 1.00 94.69 99 ARG A CA 1
ATOM 794 C C . ARG A 1 99 ? 10.759 -6.596 -9.051 1.00 94.69 99 ARG A C 1
ATOM 796 O O . ARG A 1 99 ? 9.534 -6.709 -9.086 1.00 94.69 99 ARG A O 1
ATOM 803 N N . THR A 1 100 ? 11.472 -6.960 -7.992 1.00 95.38 100 THR A N 1
ATOM 804 C CA . THR A 1 100 ? 10.872 -7.561 -6.798 1.00 95.38 100 THR A CA 1
ATOM 805 C C . THR A 1 100 ? 10.430 -6.485 -5.818 1.00 95.38 100 THR A C 1
ATOM 807 O O . THR A 1 100 ? 11.237 -5.677 -5.369 1.00 95.38 100 THR A O 1
ATOM 810 N N . PHE A 1 101 ? 9.157 -6.516 -5.437 1.00 95.69 101 PHE A N 1
ATOM 811 C CA . PHE A 1 101 ? 8.575 -5.603 -4.457 1.00 95.69 101 PHE A CA 1
ATOM 812 C C . PHE A 1 101 ? 8.023 -6.373 -3.267 1.00 95.69 101 PHE A C 1
ATOM 814 O O . PHE A 1 101 ? 7.545 -7.499 -3.422 1.00 95.69 101 PHE A O 1
ATOM 821 N N . CYS A 1 102 ? 8.038 -5.727 -2.108 1.00 94.56 102 CYS A N 1
ATOM 822 C CA . CYS A 1 102 ? 7.317 -6.157 -0.919 1.00 94.56 102 CYS A CA 1
ATOM 823 C C . CYS A 1 102 ? 6.270 -5.099 -0.579 1.00 94.56 102 CYS A C 1
ATOM 825 O O . CYS A 1 102 ? 6.570 -3.907 -0.622 1.00 94.56 102 CYS A O 1
ATOM 827 N N . PHE A 1 103 ? 5.054 -5.529 -0.254 1.00 95.44 103 PHE A N 1
ATOM 828 C CA . PHE A 1 103 ? 3.990 -4.638 0.188 1.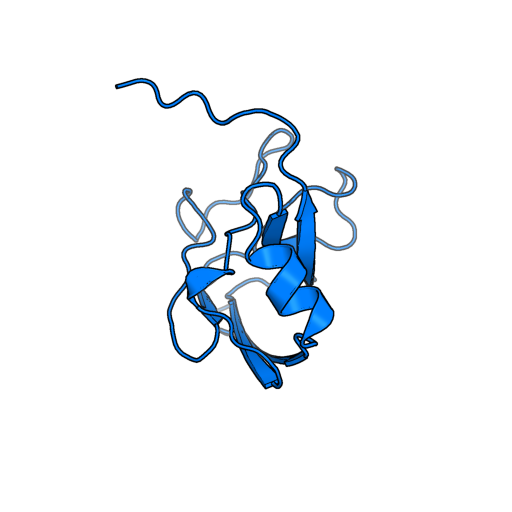00 95.44 103 PHE A CA 1
ATOM 829 C C . PHE A 1 103 ? 3.286 -5.217 1.410 1.00 95.44 103 PHE A C 1
ATOM 831 O O . PHE A 1 103 ? 3.286 -6.429 1.631 1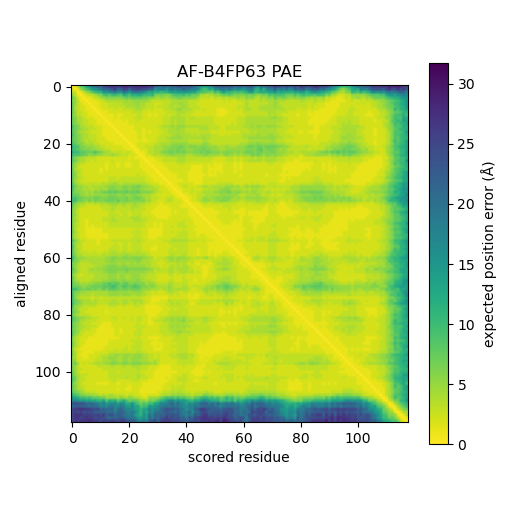.00 95.44 103 PHE A O 1
ATOM 838 N N . GLY A 1 104 ? 2.681 -4.342 2.202 1.00 96.12 104 GLY A N 1
ATOM 839 C CA . GLY A 1 104 ? 1.994 -4.733 3.422 1.00 96.12 104 GLY A CA 1
ATOM 840 C C . GLY A 1 104 ? 1.086 -3.638 3.951 1.00 96.12 104 GLY A C 1
ATOM 841 O O . GLY A 1 104 ? 0.980 -2.553 3.381 1.00 96.12 104 GLY A O 1
ATOM 842 N N . VAL A 1 105 ? 0.430 -3.938 5.067 1.00 97.56 105 VAL A N 1
ATOM 843 C CA . VAL A 1 105 ? -0.479 -3.028 5.768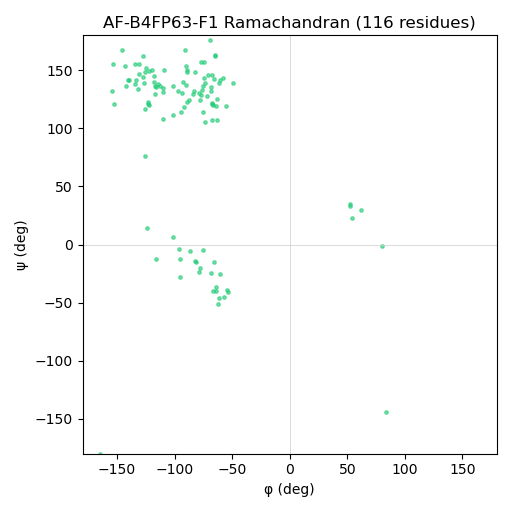 1.00 97.56 105 VAL A CA 1
ATOM 844 C C . VAL A 1 105 ? 0.089 -2.763 7.156 1.00 97.56 105 VAL A C 1
ATOM 846 O O . VAL A 1 105 ? 0.630 -3.671 7.786 1.00 97.56 105 VAL A O 1
ATOM 849 N N . ARG A 1 106 ? 0.009 -1.520 7.629 1.00 96.62 106 ARG A N 1
ATOM 850 C CA . ARG A 1 106 ? 0.450 -1.130 8.973 1.00 96.62 106 ARG A CA 1
ATOM 851 C C . ARG A 1 106 ? -0.478 -0.079 9.567 1.00 96.62 106 ARG A C 1
ATOM 853 O O . ARG A 1 106 ? -1.072 0.703 8.829 1.00 96.62 106 ARG A O 1
ATOM 860 N N . ILE A 1 107 ? -0.546 -0.027 10.892 1.00 96.75 107 ILE A N 1
ATOM 861 C CA . ILE A 1 107 ? -1.134 1.106 11.609 1.00 96.75 107 ILE A CA 1
ATOM 862 C C . ILE A 1 107 ? -0.050 2.174 11.752 1.00 96.75 107 ILE A C 1
ATOM 864 O O . ILE A 1 107 ? 1.067 1.877 12.178 1.00 96.75 107 ILE A O 1
ATOM 868 N N . VAL A 1 108 ? -0.364 3.408 11.376 1.00 94.38 108 VAL A N 1
ATOM 869 C CA . VAL A 1 108 ? 0.520 4.566 11.532 1.00 94.38 108 VAL A CA 1
ATOM 870 C C . VAL A 1 108 ? -0.121 5.585 12.454 1.00 94.38 108 VAL A C 1
ATOM 872 O O . VAL A 1 108 ? -1.334 5.768 12.433 1.00 94.38 108 VAL A O 1
ATOM 875 N N . ARG A 1 109 ? 0.702 6.264 13.253 1.00 91.81 109 ARG A N 1
ATOM 876 C CA . ARG A 1 109 ? 0.276 7.408 14.057 1.00 91.81 109 ARG A CA 1
ATOM 877 C C . ARG A 1 109 ? 0.539 8.698 13.282 1.00 91.81 109 ARG A C 1
ATOM 879 O O . ARG A 1 109 ? 1.655 8.909 12.809 1.00 91.81 109 ARG A O 1
ATOM 886 N N . ARG A 1 110 ? -0.454 9.578 13.192 1.00 84.25 110 ARG A N 1
ATOM 887 C CA . ARG A 1 110 ? -0.310 10.948 12.695 1.00 84.25 110 ARG A CA 1
ATOM 888 C C . ARG A 1 110 ? 0.560 11.730 13.676 1.00 84.25 110 ARG A C 1
ATOM 890 O O . ARG A 1 110 ? 0.240 11.836 14.858 1.00 84.25 110 ARG A O 1
ATOM 897 N N . THR A 1 111 ? 1.685 12.248 13.197 1.00 74.38 111 THR A N 1
ATOM 898 C CA . THR A 1 111 ? 2.667 12.967 14.024 1.00 74.38 111 THR A CA 1
ATOM 899 C C . THR A 1 111 ? 2.480 14.483 14.011 1.00 74.38 111 THR A C 1
ATOM 901 O O . THR A 1 111 ? 3.051 15.161 14.857 1.00 74.38 111 THR A O 1
ATOM 904 N N . VAL A 1 112 ? 1.668 15.021 13.095 1.00 66.94 112 VAL A N 1
ATOM 905 C CA . VAL A 1 112 ? 1.412 16.460 12.952 1.00 66.94 112 VAL A CA 1
ATOM 906 C C . VAL A 1 112 ? -0.103 16.683 12.861 1.00 66.94 112 VAL A C 1
ATOM 908 O O . VAL A 1 112 ? -0.755 15.953 12.107 1.00 66.94 112 VAL A O 1
ATOM 911 N N . PRO A 1 113 ? -0.687 17.659 13.589 1.00 58.47 113 PRO A N 1
ATOM 912 C CA . PRO A 1 113 ? -2.050 18.105 13.324 1.00 58.47 113 PRO A CA 1
ATOM 913 C C . PRO A 1 113 ? -2.131 18.531 11.858 1.00 58.47 113 PRO A C 1
ATOM 915 O O . PRO A 1 113 ? -1.387 19.413 11.433 1.00 58.47 113 PRO A O 1
ATOM 918 N N . GLN A 1 114 ? -2.976 17.878 11.060 1.00 55.97 114 GLN A N 1
ATOM 919 C CA . GLN A 1 114 ? -3.186 18.301 9.679 1.00 55.97 114 GLN A CA 1
ATOM 920 C C . GLN A 1 114 ? -3.788 19.708 9.712 1.00 55.97 114 GLN A C 1
ATOM 922 O O . GLN A 1 114 ? -4.943 19.889 10.093 1.00 55.97 114 GLN A O 1
ATOM 927 N N . VAL A 1 115 ? -2.986 20.711 9.357 1.00 57.41 115 VAL A N 1
ATOM 928 C CA . VAL A 1 115 ? -3.478 22.067 9.127 1.00 57.41 115 VAL A CA 1
ATOM 929 C C . VAL A 1 115 ? -4.214 22.022 7.794 1.00 57.41 115 VAL A C 1
ATOM 931 O O . VAL A 1 115 ? -3.594 21.896 6.739 1.00 57.41 115 VAL A O 1
ATOM 934 N N . LEU A 1 116 ? -5.544 22.059 7.845 1.00 56.62 116 LEU A N 1
ATOM 935 C CA . LEU A 1 116 ? -6.353 22.346 6.669 1.00 56.62 116 LEU A CA 1
ATOM 936 C C . LEU A 1 116 ? -6.080 23.805 6.299 1.00 56.62 116 LEU A C 1
ATOM 938 O O . LEU A 1 116 ? -6.511 24.712 7.008 1.00 56.62 116 LEU A O 1
ATOM 942 N N . PHE A 1 117 ? -5.335 24.035 5.222 1.00 53.28 117 PHE A N 1
ATOM 943 C CA . PHE A 1 117 ? -5.415 25.320 4.542 1.00 53.28 117 PHE A CA 1
ATOM 944 C C . PHE A 1 117 ? -6.733 25.319 3.767 1.00 53.28 117 PHE A C 1
ATOM 946 O O . PHE A 1 117 ? -6.940 24.470 2.898 1.00 53.28 117 PHE A O 1
ATOM 953 N N . ILE A 1 118 ? -7.633 26.206 4.190 1.00 50.41 118 ILE A N 1
ATOM 954 C CA . ILE A 1 118 ? -8.877 26.556 3.498 1.00 50.41 118 ILE A CA 1
ATOM 955 C C . ILE A 1 118 ? -8.558 27.464 2.316 1.00 50.41 118 ILE A C 1
ATOM 957 O O . ILE A 1 118 ? -7.667 28.329 2.483 1.00 50.41 118 ILE A O 1
#

Mean predicted aligned error: 4.66 Å

Sequence (118 aa):
MYQCTVVHQTFQLSRADRETVQRQEYDLQVWCILINDKVQFRMQWPQYAELQVNGIPVRVMTRPGSQLLGINGRDDGPLVTTCSREGINKISLSRVDARTFCFGVRIVRRTVPQVLFI

Foldseek 3Di:
DQDKDKDKDKDAQAPVNLVVCVDPFKFKWKFKDFPPDPDPPAGDDAQPKWKDKQNRTDDWAPDHSRDDADPPDGTDTDTCSPVDDHTMMMMMIIHRHPTDMDMDIDMDGRPDDPPPDD

Solvent-accessible surface area (backbone atoms only — not comparable to full-atom values): 7127 Å² total; per-residue (Å²): 133,78,67,77,46,74,48,78,51,72,51,76,30,49,68,70,56,45,60,49,45,68,38,93,51,30,39,32,31,38,45,33,28,51,62,90,49,93,58,79,91,41,39,37,74,60,28,52,52,45,36,28,36,67,84,44,80,45,79,53,70,91,65,63,46,85,62,76,77,54,96,87,53,70,48,66,57,42,75,43,54,89,63,52,57,70,42,84,32,44,37,34,43,36,27,47,54,94,72,60,68,51,70,51,76,46,81,43,71,63,88,62,86,82,78,80,84,128

Secondary structure (DSSP, 8-state):
-PPPEEEEEEEEE-HHHHHHTTSTTEEEEEEEEETT-SSTT-B-PPTT-EEEETTEEE---SS-TTPPP-TT------B-GGG--SEEEEEEEEE--SS-EEEEEEEEE--S------

Nearest PDB structures (foldseek):
  6u75-assembly2_B  TM=7.770E-01  e=4.516E-05  Saccharomyces cerevisiae S288C
  5jne-assembly1_A  TM=7.818E-01  e=5.648E-05  Saccharomyces cerevisiae S288C
  5jne-assembly2_E  TM=7.658E-01  e=6.317E-05  Saccharomyces cerevisiae S288C
  4mvt-assembly3_C  TM=7.352E-01  e=5.598E-04  Homo sapiens
  6hjp-assembly1_A  TM=3.550E-01  e=2.468E+00  Influenza A virus (A/mallard/Alberta/35/1976(H1N1))

Organism: Zea mays (NCBI:txid4577)

Radius of gyration: 15.13 Å; Cα contacts (8 Å, |Δi|>4): 221; chains: 1; bounding box: 33×38×43 Å